Protein AF-A0A973T9Z3-F1 (afdb_monomer)

pLDDT: mean 93.81, std 9.01, range [49.72, 98.75]

Sequence (76 aa):
SVLRRVQDALAEEIGLMLDEGVVAGPEDIDLCMILGAGWPLFLGGITPYLDRTGASERVNGRRFLAPGVASRPAEG

Secondary structure (DSSP, 8-state):
-HHHHHHHHHHHHHHHHHHTTSSSSHHHHHHHHHHTS---GGGT-HHHHHHHHTHHHHHHSS-SS-TTSSPPPP--

Structure (mmCIF, N/CA/C/O backbone):
data_AF-A0A973T9Z3-F1
#
_entry.id   AF-A0A973T9Z3-F1
#
loop_
_atom_site.group_PDB
_atom_site.id
_atom_site.type_symbol
_atom_site.label_atom_id
_atom_site.label_alt_id
_atom_site.label_comp_id
_atom_site.label_asym_id
_atom_site.label_entity_id
_atom_site.label_seq_id
_atom_site.pdbx_PDB_ins_code
_atom_site.Cartn_x
_atom_site.Cartn_y
_atom_site.Cartn_z
_atom_site.occupancy
_atom_site.B_iso_or_equiv
_atom_site.auth_seq_id
_atom_site.auth_comp_id
_atom_site.auth_asym_id
_atom_site.auth_atom_id
_atom_site.pdbx_PDB_model_num
ATOM 1 N N . SER A 1 1 ? -7.332 7.944 14.480 1.00 95.38 1 SER A N 1
ATOM 2 C CA . SER A 1 1 ? -5.974 8.496 14.679 1.00 95.38 1 SER A CA 1
ATOM 3 C C . SER A 1 1 ? -5.452 9.029 13.353 1.00 95.38 1 SER A C 1
ATOM 5 O O . SER A 1 1 ? -6.013 8.675 12.320 1.00 95.38 1 SER A O 1
ATOM 7 N N . VAL A 1 2 ? -4.397 9.854 13.369 1.00 97.81 2 VAL A N 1
ATOM 8 C CA . VAL A 1 2 ? -3.716 10.297 12.136 1.00 97.81 2 VAL A CA 1
ATOM 9 C C . VAL A 1 2 ? -3.242 9.091 11.324 1.00 97.81 2 VAL A C 1
ATOM 11 O O . VAL A 1 2 ? -3.567 8.998 10.150 1.00 97.81 2 VAL A O 1
ATOM 14 N N . LEU A 1 3 ? -2.602 8.113 11.976 1.00 97.88 3 LEU A N 1
ATOM 15 C CA . LEU A 1 3 ? -2.138 6.886 11.324 1.00 97.88 3 LEU A CA 1
ATOM 16 C C . LEU A 1 3 ? -3.245 6.172 10.537 1.00 97.88 3 LEU A C 1
ATOM 18 O O . LEU A 1 3 ? -3.039 5.836 9.380 1.00 97.88 3 LEU A O 1
ATOM 22 N N . ARG A 1 4 ? -4.424 5.977 11.142 1.00 98.06 4 ARG A N 1
ATOM 23 C CA . ARG A 1 4 ? -5.538 5.298 10.465 1.00 98.06 4 ARG A CA 1
ATOM 24 C C . ARG A 1 4 ? -5.995 6.053 9.218 1.00 98.06 4 ARG A C 1
ATOM 26 O O . ARG A 1 4 ? -6.198 5.435 8.189 1.00 98.06 4 ARG A O 1
ATOM 33 N N . ARG A 1 5 ? -6.115 7.382 9.303 1.00 98.38 5 ARG A N 1
ATOM 34 C CA . ARG A 1 5 ? -6.504 8.209 8.149 1.00 98.38 5 ARG A CA 1
ATOM 35 C C . ARG A 1 5 ? -5.487 8.107 7.015 1.00 98.38 5 ARG A C 1
ATOM 37 O O . ARG A 1 5 ? -5.885 8.013 5.868 1.00 98.38 5 ARG A O 1
ATOM 44 N N . VAL A 1 6 ? -4.195 8.091 7.348 1.00 98.38 6 VAL A N 1
ATOM 45 C CA . VAL A 1 6 ? -3.120 7.925 6.359 1.00 98.38 6 VAL A CA 1
ATOM 46 C C . VAL A 1 6 ? -3.168 6.536 5.722 1.00 98.38 6 VAL A C 1
ATOM 48 O O . VAL A 1 6 ? -3.072 6.428 4.510 1.00 98.38 6 VAL A O 1
ATOM 51 N N . GLN A 1 7 ? -3.354 5.478 6.514 1.00 98.56 7 GLN A N 1
ATOM 52 C CA . GLN A 1 7 ? -3.497 4.114 5.992 1.00 98.56 7 GLN A CA 1
ATOM 53 C C . GLN A 1 7 ? -4.689 3.982 5.046 1.00 98.56 7 GLN A C 1
ATOM 55 O O . GLN A 1 7 ? -4.550 3.394 3.980 1.00 98.56 7 GLN A O 1
ATOM 60 N N . ASP A 1 8 ? -5.841 4.515 5.454 1.00 98.69 8 ASP A N 1
ATOM 61 C CA . ASP A 1 8 ? -7.068 4.401 4.678 1.00 98.69 8 ASP A CA 1
ATOM 62 C C . ASP A 1 8 ? -6.939 5.208 3.360 1.00 98.69 8 ASP A C 1
ATOM 64 O O . ASP A 1 8 ? -7.218 4.664 2.299 1.00 98.69 8 ASP A O 1
ATOM 68 N N . ALA A 1 9 ? -6.387 6.430 3.394 1.00 98.62 9 ALA A N 1
ATOM 69 C CA . ALA A 1 9 ? -6.146 7.237 2.187 1.00 98.62 9 ALA A CA 1
ATOM 70 C C . ALA A 1 9 ? -5.118 6.609 1.227 1.00 98.62 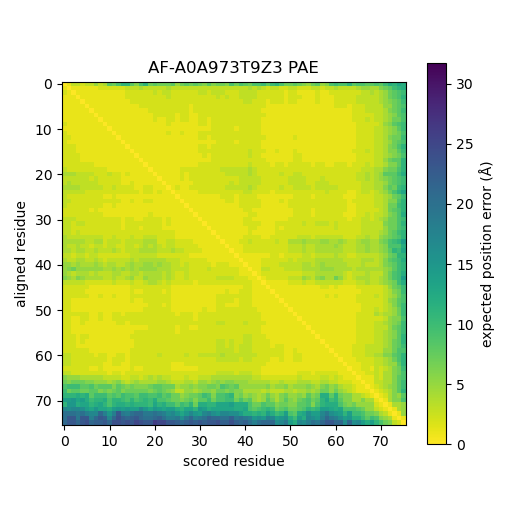9 ALA A C 1
ATOM 72 O O . ALA A 1 9 ? -5.299 6.630 0.017 1.00 98.62 9 ALA A O 1
ATOM 73 N N . LEU A 1 10 ? -4.040 6.014 1.749 1.00 98.44 10 LEU A N 1
ATOM 74 C CA . LEU A 1 10 ? -3.074 5.298 0.909 1.00 98.44 10 LEU A CA 1
ATOM 75 C C . LEU A 1 10 ? -3.702 4.063 0.257 1.00 98.44 10 LEU A C 1
ATOM 77 O O . LEU A 1 10 ? -3.390 3.756 -0.888 1.00 98.44 10 LEU A O 1
ATOM 81 N N . ALA A 1 11 ? -4.569 3.346 0.977 1.00 98.75 11 ALA A N 1
ATOM 82 C CA . ALA A 1 11 ? -5.273 2.200 0.417 1.00 98.75 11 ALA A CA 1
ATOM 83 C C . ALA A 1 11 ? -6.241 2.617 -0.701 1.00 98.75 11 ALA A C 1
ATOM 85 O O . ALA A 1 11 ? -6.293 1.928 -1.718 1.00 98.75 11 ALA A O 1
ATOM 86 N N . GLU A 1 12 ? -6.947 3.735 -0.527 1.00 98.75 12 GLU A N 1
ATOM 87 C CA . GLU A 1 12 ? -7.838 4.315 -1.539 1.00 98.75 12 GLU A CA 1
ATOM 88 C C . GLU A 1 12 ? -7.068 4.639 -2.823 1.00 98.75 12 GLU A C 1
ATOM 90 O O . GLU A 1 12 ? -7.358 4.071 -3.874 1.00 98.75 12 GLU A O 1
ATOM 95 N N . GLU A 1 13 ? -6.002 5.435 -2.720 1.00 98.62 13 GLU A N 1
ATOM 96 C CA . GLU A 1 13 ? -5.250 5.898 -3.892 1.00 98.62 13 GLU A CA 1
ATOM 97 C C . GLU A 1 13 ? -4.545 4.768 -4.635 1.00 98.62 13 GLU A C 1
ATOM 99 O O . GLU A 1 13 ? -4.551 4.731 -5.864 1.00 98.62 13 GLU A O 1
ATOM 104 N N . ILE A 1 14 ? -3.987 3.797 -3.910 1.00 98.56 14 ILE A N 1
ATOM 105 C CA . ILE A 1 14 ? -3.409 2.604 -4.537 1.00 98.56 14 ILE A CA 1
ATOM 106 C C . ILE A 1 14 ? -4.503 1.783 -5.235 1.00 98.56 14 ILE A C 1
ATOM 108 O O . ILE A 1 14 ? -4.271 1.260 -6.324 1.00 98.56 14 ILE A O 1
ATOM 112 N N . GLY A 1 15 ? -5.694 1.680 -4.635 1.00 98.44 15 GLY A N 1
ATOM 113 C CA . GLY A 1 15 ? -6.855 1.030 -5.244 1.00 98.44 15 GLY A CA 1
ATOM 114 C C . GLY A 1 15 ? -7.266 1.697 -6.556 1.00 98.44 15 GLY A C 1
ATOM 115 O O . GLY A 1 15 ? -7.379 1.010 -7.568 1.00 98.44 15 GLY A O 1
ATOM 116 N N . LEU A 1 16 ? -7.390 3.027 -6.564 1.00 98.62 16 LEU A N 1
ATOM 117 C CA . LEU A 1 16 ? -7.716 3.801 -7.764 1.00 98.62 16 LEU A CA 1
ATOM 118 C C . LEU A 1 16 ? -6.655 3.640 -8.856 1.00 98.62 16 LEU A C 1
ATOM 120 O O . LEU A 1 16 ? -7.000 3.370 -10.001 1.00 98.62 16 LEU A O 1
ATOM 124 N N . MET A 1 17 ? -5.365 3.712 -8.514 1.00 98.50 17 MET A N 1
ATOM 125 C CA . MET A 1 17 ? -4.284 3.505 -9.488 1.00 98.50 17 MET A CA 1
ATOM 126 C C . MET A 1 17 ? -4.337 2.119 -10.146 1.00 98.50 17 MET A C 1
ATOM 128 O O . MET A 1 17 ? -4.011 1.989 -11.327 1.00 98.50 17 MET A O 1
ATOM 132 N N . LEU A 1 18 ? -4.734 1.088 -9.395 1.00 98.38 18 LEU A N 1
ATOM 133 C CA . LEU A 1 18 ? -4.916 -0.267 -9.918 1.00 98.38 18 LEU A CA 1
ATOM 134 C C . LEU A 1 18 ? -6.166 -0.371 -10.797 1.00 98.38 18 LEU A C 1
ATOM 136 O O . LEU A 1 18 ? -6.101 -0.944 -11.882 1.00 98.38 18 LEU A O 1
ATOM 140 N N . ASP A 1 19 ? -7.290 0.184 -10.346 1.00 98.12 19 ASP A N 1
ATOM 141 C CA . ASP A 1 19 ? -8.564 0.120 -11.068 1.00 98.12 19 ASP A CA 1
ATOM 142 C C . ASP A 1 19 ? -8.521 0.930 -12.378 1.00 98.12 19 ASP A C 1
ATOM 144 O O . ASP A 1 19 ? -9.098 0.520 -13.386 1.00 98.12 19 ASP A O 1
ATOM 148 N N . GLU A 1 20 ? -7.785 2.042 -12.395 1.00 98.31 20 GLU A N 1
ATOM 149 C CA . GLU A 1 20 ? -7.534 2.865 -13.583 1.00 98.31 20 GLU A CA 1
ATOM 150 C C . GLU A 1 20 ? -6.429 2.297 -14.492 1.00 98.31 20 GLU A C 1
ATOM 152 O O . GLU A 1 20 ? -6.238 2.779 -15.610 1.00 98.31 20 GLU A O 1
ATOM 157 N N . GLY A 1 21 ? -5.695 1.271 -14.042 1.00 97.62 21 GLY A N 1
ATOM 158 C CA . GLY A 1 21 ? -4.589 0.669 -14.791 1.00 97.62 21 GLY A CA 1
ATOM 159 C C . GLY A 1 21 ? -3.363 1.579 -14.937 1.00 97.62 21 GLY A C 1
ATOM 160 O O . GLY A 1 21 ? -2.5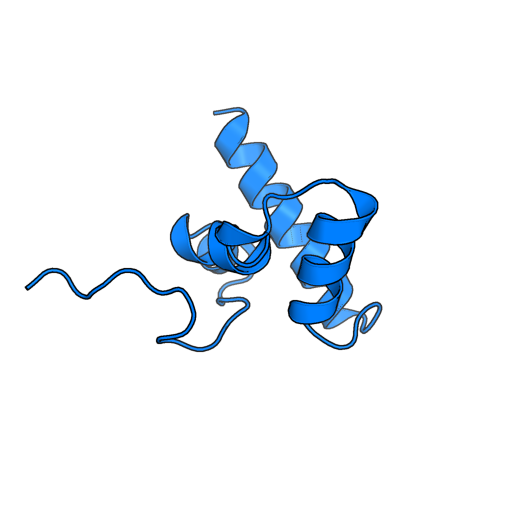80 1.410 -15.872 1.00 97.62 21 GLY A O 1
ATOM 161 N N . VAL A 1 22 ? -3.186 2.547 -14.030 1.00 98.19 22 VAL A N 1
ATOM 162 C CA . VAL A 1 22 ? -1.989 3.411 -13.957 1.00 98.19 22 VAL A CA 1
ATOM 163 C C . VAL A 1 22 ? -0.738 2.584 -13.646 1.00 98.19 22 VAL A C 1
ATOM 165 O O . VAL A 1 22 ? 0.362 2.913 -14.091 1.00 98.19 22 VAL A O 1
ATOM 168 N N . VAL A 1 23 ? -0.917 1.492 -12.906 1.00 97.25 23 VAL A N 1
ATOM 169 C CA . VAL A 1 23 ? 0.091 0.462 -12.634 1.00 97.25 23 VAL A CA 1
ATOM 170 C C . VAL A 1 23 ? -0.438 -0.904 -13.061 1.00 97.25 23 VAL A C 1
ATOM 172 O O . VAL A 1 23 ? -1.650 -1.119 -13.089 1.00 97.25 23 VAL A O 1
ATOM 175 N N . ALA A 1 24 ? 0.456 -1.839 -13.388 1.00 96.69 24 ALA A N 1
ATOM 176 C CA . ALA A 1 24 ? 0.055 -3.181 -13.803 1.00 96.69 24 ALA A CA 1
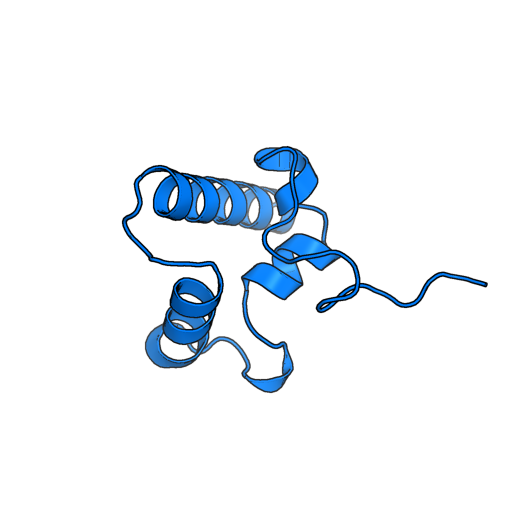ATOM 177 C C . ALA A 1 24 ? -0.327 -4.065 -12.606 1.00 96.69 24 ALA A C 1
ATOM 179 O O . ALA A 1 24 ? -1.147 -4.973 -12.753 1.00 96.69 24 ALA A O 1
ATOM 180 N N . GLY A 1 25 ? 0.239 -3.798 -11.426 1.00 97.06 25 GLY A N 1
ATOM 181 C CA . GLY A 1 25 ? -0.081 -4.532 -10.206 1.00 97.06 25 GLY A CA 1
ATOM 182 C C . GLY A 1 25 ? 0.440 -3.885 -8.918 1.00 97.06 25 GLY A C 1
ATOM 183 O O . GLY A 1 25 ? 1.160 -2.882 -8.966 1.00 97.06 25 GLY A O 1
ATOM 184 N N . PRO A 1 26 ? 0.079 -4.447 -7.747 1.00 97.31 26 PRO A N 1
ATOM 185 C CA . PRO A 1 26 ? 0.556 -3.986 -6.440 1.00 97.31 26 PRO A CA 1
ATOM 186 C C . PRO A 1 26 ? 2.087 -3.938 -6.331 1.00 97.31 26 PRO A C 1
ATOM 188 O O . PRO A 1 26 ? 2.636 -3.059 -5.666 1.00 97.31 26 PRO A O 1
ATOM 191 N N . GLU A 1 27 ? 2.785 -4.841 -7.022 1.00 96.38 27 GLU A N 1
ATOM 192 C CA . GLU A 1 27 ? 4.243 -4.946 -7.008 1.00 96.38 27 GLU A CA 1
ATOM 193 C C . GLU A 1 27 ? 4.924 -3.702 -7.595 1.00 96.38 27 GLU A C 1
ATOM 195 O O . GLU A 1 27 ? 5.989 -3.307 -7.118 1.00 96.38 27 GLU A O 1
ATOM 200 N N . ASP A 1 28 ? 4.301 -3.045 -8.579 1.00 97.75 28 ASP A N 1
ATOM 201 C CA . ASP A 1 28 ? 4.819 -1.803 -9.167 1.00 97.75 28 ASP A CA 1
ATOM 202 C C . ASP A 1 28 ? 4.793 -0.658 -8.145 1.00 97.75 28 ASP A C 1
ATOM 204 O O . ASP A 1 28 ? 5.743 0.124 -8.038 1.00 97.75 28 ASP A O 1
ATOM 208 N N . ILE A 1 29 ? 3.720 -0.584 -7.349 1.00 98.19 29 ILE A N 1
ATOM 209 C CA . ILE A 1 29 ? 3.579 0.381 -6.251 1.00 98.19 29 ILE A CA 1
ATOM 210 C C . ILE A 1 29 ? 4.623 0.097 -5.176 1.00 98.19 29 ILE A C 1
ATOM 212 O O . ILE A 1 29 ? 5.311 1.012 -4.722 1.00 98.19 29 ILE A O 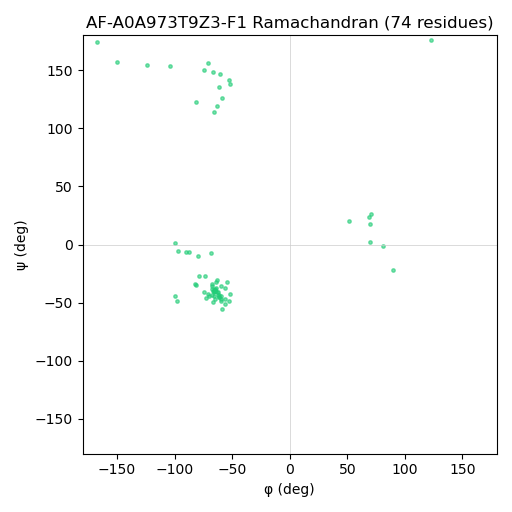1
ATOM 216 N N . ASP A 1 30 ? 4.772 -1.165 -4.778 1.00 97.50 30 ASP A N 1
ATOM 217 C CA . ASP A 1 30 ? 5.731 -1.562 -3.751 1.00 97.50 30 ASP A CA 1
ATOM 218 C C . ASP A 1 30 ? 7.170 -1.260 -4.167 1.00 97.50 30 ASP A C 1
ATOM 220 O O . ASP A 1 30 ? 7.934 -0.689 -3.383 1.00 97.50 30 ASP A O 1
ATOM 224 N N . LEU A 1 31 ? 7.524 -1.562 -5.417 1.00 96.88 31 LEU A N 1
ATOM 225 C CA . LEU A 1 31 ? 8.827 -1.236 -5.980 1.00 96.88 31 LE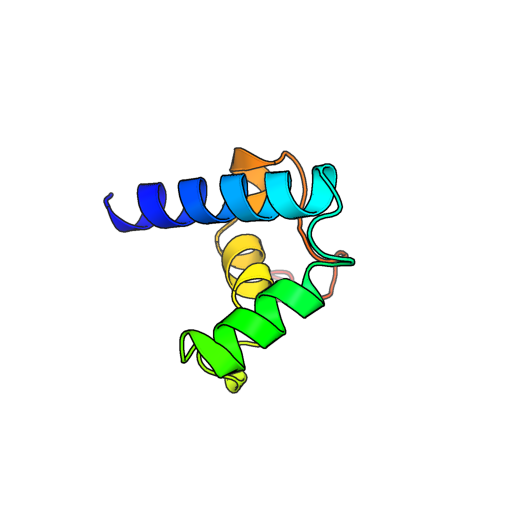U A CA 1
ATOM 226 C C . LEU A 1 31 ? 9.062 0.280 -6.004 1.00 96.88 31 LEU A C 1
ATOM 228 O O . LEU A 1 31 ? 10.126 0.738 -5.581 1.00 96.88 31 LEU A O 1
ATOM 232 N N . CYS A 1 32 ? 8.069 1.063 -6.437 1.00 96.69 32 CYS A N 1
ATOM 233 C CA . CYS A 1 32 ? 8.133 2.525 -6.435 1.00 96.69 32 CYS A CA 1
ATOM 234 C C . CYS A 1 32 ? 8.340 3.084 -5.020 1.00 96.69 32 CYS A C 1
ATOM 236 O O . CYS A 1 32 ? 9.197 3.941 -4.802 1.00 96.69 32 CYS A O 1
ATOM 238 N N . MET A 1 33 ? 7.622 2.561 -4.026 1.00 97.69 33 MET A N 1
ATOM 239 C CA . MET A 1 33 ? 7.756 3.011 -2.643 1.00 97.69 33 MET A CA 1
ATOM 240 C C . MET A 1 33 ? 9.114 2.645 -2.041 1.00 97.69 33 MET A C 1
ATOM 242 O O . MET A 1 33 ? 9.696 3.451 -1.314 1.00 97.69 33 MET A O 1
ATOM 246 N N . ILE A 1 34 ? 9.649 1.466 -2.358 1.00 96.50 34 ILE A N 1
ATOM 247 C CA . ILE A 1 34 ? 10.975 1.034 -1.897 1.00 96.50 34 ILE A CA 1
ATOM 248 C C . ILE A 1 34 ? 12.074 1.896 -2.526 1.00 96.50 34 ILE A C 1
ATOM 250 O O . ILE A 1 34 ? 12.940 2.403 -1.813 1.00 96.50 34 ILE A O 1
ATOM 254 N N . LEU A 1 35 ? 12.042 2.084 -3.847 1.00 96.81 35 LEU A N 1
ATOM 255 C CA . LEU A 1 35 ? 13.114 2.765 -4.578 1.00 96.81 35 LEU A CA 1
ATOM 256 C C . LEU A 1 35 ? 13.007 4.296 -4.540 1.00 96.81 35 LEU A C 1
ATOM 258 O O . LEU A 1 35 ? 14.031 4.974 -4.539 1.00 96.81 35 LEU A O 1
ATOM 262 N N . GLY A 1 36 ? 11.791 4.841 -4.526 1.00 96.62 36 GLY A N 1
ATOM 263 C CA . GLY A 1 36 ? 11.527 6.279 -4.599 1.00 96.62 36 GLY A CA 1
ATOM 264 C C . GLY A 1 36 ? 11.233 6.924 -3.247 1.00 96.62 36 GLY A C 1
ATOM 265 O O . GLY A 1 36 ? 11.769 7.986 -2.944 1.00 96.62 36 GLY A O 1
ATOM 266 N N . ALA A 1 37 ? 10.405 6.282 -2.417 1.00 95.00 37 ALA A N 1
ATOM 267 C CA . ALA A 1 37 ? 9.953 6.838 -1.136 1.00 95.00 37 ALA A CA 1
ATOM 268 C C . ALA A 1 37 ? 10.724 6.303 0.088 1.00 95.00 37 ALA A C 1
ATOM 270 O O . ALA A 1 37 ? 10.423 6.682 1.220 1.00 95.00 37 ALA A O 1
ATOM 271 N N . GLY A 1 38 ? 11.715 5.430 -0.121 1.00 95.31 38 GLY A N 1
ATOM 272 C CA . GLY A 1 38 ? 12.553 4.877 0.944 1.00 95.31 38 GLY A CA 1
ATOM 273 C C . GLY A 1 38 ? 11.826 3.897 1.868 1.00 95.31 38 GLY A C 1
ATOM 274 O O . GLY A 1 38 ? 12.211 3.748 3.030 1.00 95.31 38 GLY A O 1
ATOM 275 N N . TRP A 1 39 ? 10.769 3.236 1.388 1.00 96.38 39 TRP A N 1
ATOM 276 C CA . TRP A 1 39 ? 10.081 2.213 2.171 1.00 96.38 39 TRP A CA 1
ATOM 277 C C . TRP A 1 39 ? 11.032 1.046 2.504 1.00 96.38 39 TRP A C 1
ATOM 279 O O . TRP A 1 39 ? 11.755 0.579 1.618 1.00 96.38 39 TRP A O 1
ATOM 289 N N . PRO A 1 40 ? 11.054 0.525 3.749 1.00 94.06 40 PRO A N 1
ATOM 290 C CA . PRO A 1 40 ? 12.008 -0.515 4.122 1.00 94.06 40 PRO A CA 1
ATOM 291 C C . PRO A 1 40 ? 11.808 -1.816 3.331 1.00 94.06 40 PRO A C 1
ATOM 293 O O . PRO A 1 40 ? 10.776 -2.479 3.456 1.00 94.06 40 PRO A O 1
ATOM 296 N N . LEU A 1 41 ? 12.835 -2.225 2.577 1.00 91.75 41 LEU A N 1
ATOM 297 C CA . LEU A 1 41 ? 12.819 -3.423 1.723 1.00 91.75 41 LEU A CA 1
ATOM 298 C C . LEU A 1 41 ? 12.377 -4.690 2.476 1.00 91.75 41 LEU A C 1
ATOM 300 O O . LEU A 1 41 ? 11.570 -5.467 1.975 1.00 91.75 41 LEU A O 1
ATOM 304 N N . PHE A 1 42 ? 12.858 -4.882 3.707 1.00 89.12 42 PHE A N 1
ATOM 305 C CA . PHE A 1 42 ? 12.565 -6.072 4.517 1.00 89.12 42 PHE A CA 1
ATOM 306 C C . PHE A 1 42 ? 11.099 -6.175 4.979 1.00 89.12 42 PHE A C 1
ATOM 308 O O . PHE A 1 42 ? 10.712 -7.194 5.546 1.00 89.12 42 PHE A O 1
ATOM 315 N N . LEU A 1 43 ? 10.276 -5.144 4.754 1.00 89.94 43 LEU A N 1
ATOM 316 C CA . LEU A 1 43 ? 8.833 -5.183 5.020 1.00 89.94 43 LEU A CA 1
ATOM 317 C C . LEU A 1 43 ? 8.006 -5.657 3.814 1.00 89.94 43 LEU A C 1
ATOM 319 O O . LEU A 1 43 ? 6.795 -5.854 3.965 1.00 89.94 43 LEU A O 1
ATOM 323 N N . GLY A 1 44 ? 8.652 -5.848 2.657 1.00 89.94 44 GLY A N 1
ATOM 324 C CA . GLY A 1 44 ? 8.063 -6.389 1.430 1.00 89.94 44 GLY A CA 1
ATOM 325 C C . GLY A 1 44 ? 7.272 -5.392 0.581 1.00 89.94 44 GLY A C 1
ATOM 326 O O . GLY A 1 44 ? 6.771 -5.788 -0.459 1.00 89.94 44 GLY A O 1
ATOM 327 N N . GLY A 1 45 ? 7.146 -4.134 1.017 1.00 95.44 45 GLY A N 1
ATOM 328 C CA . GLY A 1 45 ? 6.342 -3.108 0.345 1.00 95.44 45 GLY A CA 1
ATOM 329 C C . GLY A 1 45 ? 5.262 -2.494 1.237 1.00 95.44 45 GLY A C 1
ATOM 330 O O . GLY A 1 45 ? 5.080 -2.896 2.396 1.00 95.44 45 GLY A O 1
ATOM 331 N N . ILE A 1 46 ? 4.554 -1.501 0.703 1.00 97.56 46 ILE A N 1
ATOM 332 C CA . ILE A 1 46 ? 3.445 -0.831 1.379 1.00 97.56 46 ILE A CA 1
ATOM 333 C C . ILE A 1 46 ? 2.142 -1.627 1.268 1.00 97.56 46 ILE A C 1
ATOM 335 O O . ILE A 1 46 ? 1.382 -1.670 2.238 1.00 97.56 46 ILE A O 1
ATOM 339 N N . THR A 1 47 ? 1.896 -2.324 0.156 1.00 97.75 47 THR A N 1
ATOM 340 C CA . THR A 1 47 ? 0.669 -3.109 -0.032 1.00 97.75 47 THR A CA 1
ATOM 341 C C . THR A 1 47 ? 0.574 -4.292 0.949 1.00 97.75 47 THR A C 1
ATOM 343 O O . THR A 1 47 ? -0.466 -4.407 1.609 1.00 97.75 47 THR A O 1
ATOM 346 N N . PRO A 1 48 ? 1.660 -5.049 1.256 1.00 96.31 48 PRO A N 1
ATOM 347 C CA . PRO A 1 48 ? 1.676 -5.998 2.373 1.00 96.31 48 PRO A CA 1
ATOM 348 C C . PRO A 1 48 ? 1.333 -5.376 3.731 1.00 96.31 48 PRO A C 1
ATOM 350 O O . PRO A 1 48 ? 0.712 -6.006 4.590 1.00 96.31 48 PRO A O 1
ATOM 353 N N . TYR A 1 49 ? 1.791 -4.148 3.978 1.00 96.25 49 TYR A N 1
ATOM 354 C CA . TYR A 1 49 ? 1.539 -3.451 5.235 1.00 96.25 49 TYR A CA 1
ATOM 355 C C . TYR A 1 49 ? 0.067 -3.041 5.364 1.00 96.25 49 TYR A C 1
ATOM 357 O O . TYR A 1 49 ? -0.544 -3.262 6.416 1.00 96.25 49 TYR A O 1
ATOM 3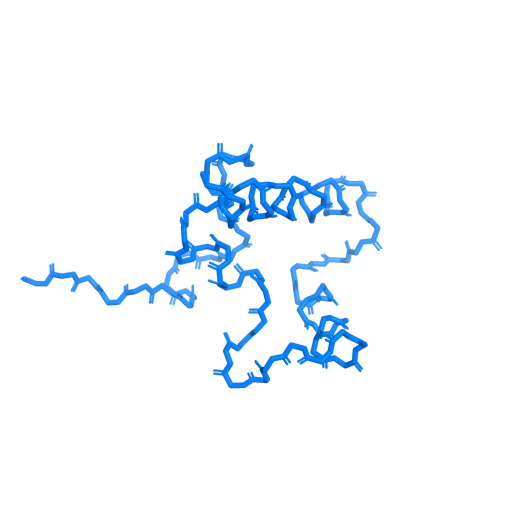65 N N . LEU A 1 50 ? -0.524 -2.499 4.299 1.00 97.44 50 LEU A N 1
ATOM 366 C CA . LEU A 1 50 ? -1.938 -2.124 4.272 1.00 97.44 50 LEU A CA 1
ATOM 367 C C . LEU A 1 50 ? -2.844 -3.355 4.422 1.00 97.44 50 LEU A C 1
ATOM 369 O O . LEU A 1 50 ? -3.798 -3.312 5.201 1.00 97.44 50 LEU A O 1
ATOM 373 N N . ASP A 1 51 ? -2.465 -4.485 3.824 1.00 97.19 51 ASP A N 1
ATOM 374 C CA . ASP A 1 51 ? -3.127 -5.781 4.011 1.00 97.19 51 ASP A CA 1
ATOM 375 C C . ASP A 1 51 ? -3.038 -6.305 5.456 1.00 97.19 51 ASP A C 1
ATOM 377 O O . ASP A 1 51 ? -4.013 -6.823 6.004 1.00 97.19 51 ASP A O 1
ATOM 381 N N . ARG A 1 52 ? -1.891 -6.165 6.135 1.00 94.81 52 ARG A N 1
ATOM 382 C CA . ARG A 1 52 ? -1.738 -6.593 7.545 1.00 94.81 52 ARG A CA 1
ATOM 383 C C . ARG A 1 52 ? -2.442 -5.681 8.545 1.00 94.81 52 ARG A C 1
ATOM 385 O O . ARG A 1 52 ? -2.766 -6.117 9.650 1.00 94.81 52 ARG A O 1
ATOM 392 N N . THR A 1 53 ? -2.622 -4.410 8.205 1.00 95.81 53 THR A N 1
ATOM 393 C CA . THR A 1 53 ? -3.344 -3.433 9.040 1.00 95.81 53 THR A CA 1
ATOM 394 C C . THR A 1 53 ? -4.852 -3.433 8.769 1.00 95.81 53 THR A C 1
ATOM 396 O O . THR A 1 53 ? -5.609 -2.760 9.478 1.00 95.81 53 THR A O 1
ATOM 399 N N . GLY A 1 54 ? -5.291 -4.192 7.759 1.00 96.69 54 GLY A N 1
ATOM 400 C CA . GLY A 1 54 ? -6.677 -4.294 7.309 1.00 96.69 54 GLY A CA 1
ATOM 401 C C . GLY A 1 54 ? -7.190 -3.027 6.624 1.00 96.69 54 GLY A C 1
ATOM 402 O O . GLY A 1 54 ? -8.396 -2.819 6.581 1.00 96.69 54 GLY A O 1
ATOM 403 N N . ALA A 1 55 ? -6.308 -2.127 6.179 1.00 98.31 55 ALA A N 1
ATOM 404 C CA . ALA A 1 55 ? -6.719 -0.898 5.499 1.00 98.31 55 ALA A CA 1
ATOM 405 C C . ALA A 1 55 ? -7.272 -1.196 4.101 1.00 98.31 55 ALA A C 1
ATOM 407 O O . ALA A 1 55 ? -8.329 -0.685 3.749 1.00 98.31 55 ALA A O 1
ATOM 408 N N . SER A 1 56 ? -6.619 -2.097 3.362 1.00 97.88 56 SER A N 1
ATOM 409 C CA . SER A 1 56 ? -7.072 -2.546 2.040 1.00 97.88 56 SER A CA 1
ATOM 410 C C . SER A 1 56 ? -8.494 -3.107 2.082 1.00 97.88 56 SER A C 1
ATOM 412 O O . SER A 1 56 ? -9.370 -2.634 1.368 1.00 97.88 56 SER A O 1
ATOM 414 N N . GLU A 1 57 ? -8.768 -4.032 3.001 1.00 97.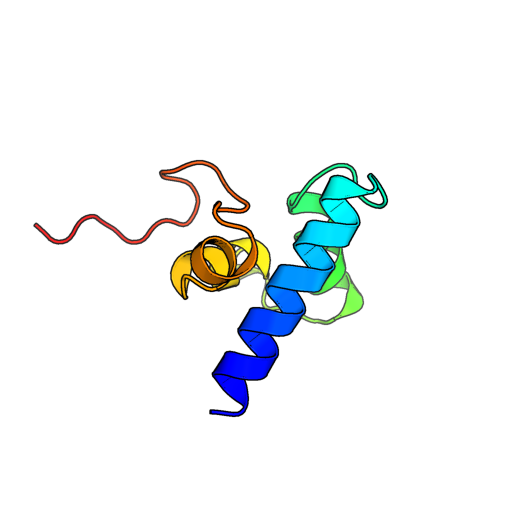62 57 GLU A N 1
ATOM 415 C CA . GLU A 1 57 ? -10.098 -4.630 3.170 1.00 97.62 57 GLU A CA 1
ATOM 416 C C . GLU A 1 57 ? -11.147 -3.604 3.617 1.00 97.62 57 GLU A C 1
ATOM 418 O O . GLU A 1 57 ? -12.278 -3.636 3.140 1.00 97.62 57 GLU A O 1
ATOM 423 N N . ARG A 1 58 ? -10.790 -2.677 4.517 1.00 98.06 58 ARG A N 1
ATOM 424 C CA . ARG A 1 58 ? -11.727 -1.647 4.996 1.00 98.06 58 ARG A CA 1
ATOM 425 C C . ARG A 1 58 ? -12.124 -0.637 3.927 1.00 98.06 58 ARG A C 1
ATOM 427 O O . ARG A 1 58 ? -13.248 -0.150 3.989 1.00 98.06 58 ARG A O 1
ATOM 434 N N . VAL A 1 59 ? -11.203 -0.277 3.036 1.00 98.56 59 VAL A N 1
ATOM 435 C CA . VAL A 1 59 ? -11.393 0.808 2.062 1.00 98.56 59 VAL A CA 1
ATOM 436 C C . VAL A 1 59 ? -11.810 0.260 0.704 1.00 98.56 59 VAL A C 1
ATOM 438 O O . VAL A 1 59 ? -12.816 0.690 0.153 1.00 98.56 59 VAL A O 1
ATOM 441 N N . ASN A 1 60 ? -11.104 -0.756 0.211 1.00 97.69 60 ASN A N 1
ATOM 442 C CA . ASN A 1 60 ? -11.300 -1.302 -1.133 1.00 97.69 60 ASN A CA 1
ATOM 443 C C . ASN A 1 60 ? -12.203 -2.545 -1.136 1.00 97.69 60 ASN A C 1
ATOM 445 O O . ASN A 1 60 ? -12.488 -3.103 -2.193 1.00 97.69 60 ASN A O 1
ATOM 449 N N . GLY A 1 61 ? -12.605 -3.049 0.038 1.00 97.50 61 GLY A N 1
ATOM 450 C CA . GLY A 1 61 ? -13.390 -4.282 0.170 1.00 97.50 61 GLY A CA 1
ATOM 451 C C . GLY A 1 61 ? -12.615 -5.563 -0.166 1.00 97.50 61 GLY A C 1
ATOM 452 O O . GLY A 1 61 ? -13.184 -6.654 -0.134 1.00 97.50 61 GLY A O 1
ATOM 453 N N . ARG A 1 62 ? -11.320 -5.450 -0.486 1.00 96.62 62 ARG A N 1
ATOM 454 C CA . ARG A 1 62 ? -10.434 -6.558 -0.855 1.00 96.62 62 ARG A CA 1
ATOM 455 C C . ARG A 1 62 ? -8.993 -6.271 -0.450 1.00 96.62 62 ARG A C 1
ATOM 457 O O . ARG A 1 62 ? -8.594 -5.118 -0.311 1.00 96.62 62 ARG A O 1
ATOM 464 N N . ARG A 1 63 ? -8.209 -7.337 -0.299 1.00 97.19 63 ARG A N 1
ATOM 465 C CA . ARG A 1 63 ? -6.749 -7.252 -0.180 1.00 97.19 63 ARG A CA 1
ATOM 466 C C . ARG A 1 63 ? -6.116 -6.863 -1.509 1.00 97.19 63 ARG A C 1
ATOM 468 O O . ARG A 1 63 ? -6.689 -7.140 -2.564 1.00 97.19 63 ARG A O 1
ATOM 475 N N . PHE A 1 64 ? -4.924 -6.281 -1.442 1.00 97.38 64 PHE A N 1
ATOM 476 C CA . PHE A 1 64 ? -4.083 -6.116 -2.626 1.00 97.38 64 PHE A CA 1
ATOM 477 C C . PHE A 1 64 ? -3.458 -7.447 -3.039 1.00 97.38 64 PHE A C 1
ATOM 479 O O . PHE A 1 64 ? -3.424 -7.771 -4.223 1.00 97.38 64 PHE A O 1
ATOM 486 N N . LEU A 1 65 ? -3.006 -8.235 -2.061 1.00 96.06 65 LEU A N 1
ATOM 487 C CA . LEU A 1 65 ? -2.299 -9.487 -2.292 1.00 96.06 65 LEU A CA 1
ATOM 488 C C . LEU A 1 65 ? -3.197 -10.698 -2.034 1.00 96.06 65 LEU A C 1
ATOM 490 O O . LEU A 1 65 ? -4.134 -10.667 -1.2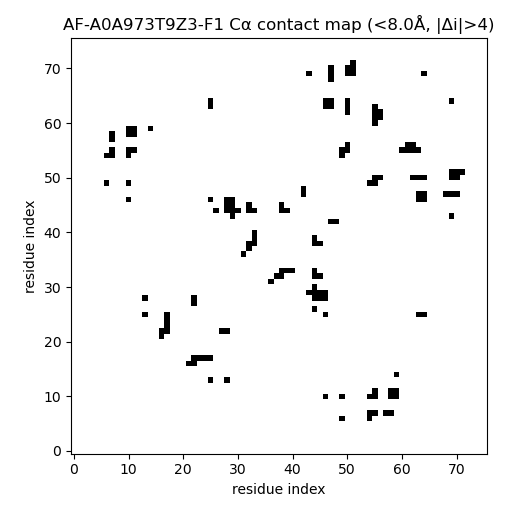30 1.00 96.06 65 LEU A O 1
ATOM 494 N N . ALA A 1 66 ? -2.878 -11.803 -2.707 1.00 92.69 66 ALA A N 1
ATOM 495 C CA . ALA A 1 66 ? -3.575 -13.064 -2.503 1.00 92.69 66 ALA A CA 1
ATOM 496 C C . ALA A 1 66 ? -3.443 -13.552 -1.042 1.00 92.69 66 ALA A C 1
ATOM 498 O O . ALA A 1 66 ? -2.393 -13.363 -0.415 1.00 92.69 66 ALA A O 1
ATOM 499 N N . PRO A 1 67 ? -4.466 -14.232 -0.489 1.00 85.88 67 PRO A N 1
ATOM 500 C CA . PRO A 1 67 ? -4.366 -14.863 0.824 1.00 85.88 67 PRO A CA 1
ATOM 501 C C . PRO A 1 67 ? -3.127 -15.762 0.938 1.00 85.88 67 PRO A C 1
ATOM 503 O O . PRO A 1 67 ? -2.794 -16.501 0.014 1.00 85.88 67 PRO A O 1
ATOM 506 N N . GLY A 1 68 ? -2.436 -15.696 2.076 1.00 83.75 68 GLY A N 1
ATOM 507 C CA . GLY A 1 68 ? -1.169 -16.401 2.303 1.00 83.75 68 GLY A CA 1
ATOM 508 C C . GLY A 1 68 ? 0.071 -15.601 1.892 1.00 83.75 68 GLY A C 1
ATOM 509 O O . GLY A 1 68 ? 1.138 -15.814 2.464 1.00 83.75 68 GLY A O 1
ATOM 510 N N . VAL A 1 69 ? -0.056 -14.608 1.006 1.00 86.44 69 VAL A N 1
ATOM 511 C CA . VAL A 1 69 ? 1.025 -13.654 0.727 1.00 86.44 69 VAL A CA 1
ATOM 512 C C . VAL A 1 69 ? 1.017 -12.583 1.809 1.00 86.44 69 VAL A C 1
ATOM 514 O O . VAL A 1 69 ? -0.003 -11.945 2.064 1.00 86.44 69 VAL A O 1
ATOM 517 N N . ALA A 1 70 ? 2.148 -12.433 2.505 1.00 81.00 70 ALA A N 1
ATOM 518 C CA . ALA A 1 70 ? 2.341 -11.449 3.573 1.00 81.00 70 ALA A CA 1
ATOM 519 C C . ALA A 1 70 ? 1.256 -11.436 4.676 1.00 81.00 70 ALA A C 1
ATOM 521 O O . ALA A 1 70 ? 1.101 -10.450 5.407 1.00 81.00 70 ALA A O 1
ATOM 522 N N . SER A 1 71 ? 0.516 -12.539 4.797 1.00 77.75 71 SER A N 1
ATOM 523 C CA . SER A 1 71 ? -0.528 -12.743 5.793 1.00 77.75 71 SER A CA 1
ATOM 524 C C . SER A 1 71 ? 0.108 -12.998 7.158 1.00 77.75 71 SER A C 1
ATOM 526 O O . SER A 1 71 ? 1.215 -13.533 7.246 1.00 77.75 71 SER A O 1
ATOM 528 N N . ARG A 1 72 ? -0.572 -12.615 8.245 1.00 72.06 72 ARG A N 1
ATOM 529 C CA . ARG A 1 72 ? -0.142 -13.076 9.572 1.00 72.06 72 ARG A CA 1
ATOM 530 C C . ARG A 1 72 ? -0.355 -14.594 9.666 1.00 72.06 72 ARG A C 1
ATOM 532 O O . ARG A 1 72 ? -1.297 -15.089 9.045 1.00 72.06 72 ARG A O 1
ATOM 539 N N . PRO A 1 73 ? 0.481 -15.325 10.426 1.00 70.06 73 PRO A N 1
ATOM 540 C CA . PRO A 1 73 ? 0.191 -16.714 10.762 1.00 70.06 73 PRO A CA 1
ATOM 541 C C . PRO A 1 73 ? -1.212 -16.819 11.363 1.00 70.06 73 PRO A C 1
ATOM 543 O O . PRO A 1 73 ? -1.617 -15.929 12.115 1.00 70.06 73 PRO A O 1
ATOM 546 N N . ALA A 1 74 ? -1.946 -17.881 11.028 1.00 67.25 74 ALA A N 1
ATOM 547 C CA . ALA A 1 74 ? -3.192 -18.182 11.718 1.00 67.25 74 ALA A CA 1
ATOM 548 C C . ALA A 1 74 ? -2.879 -18.364 13.210 1.00 67.25 74 ALA A C 1
ATOM 550 O O . ALA A 1 74 ? -1.970 -19.120 13.558 1.00 67.25 74 ALA A O 1
ATOM 551 N N . GLU A 1 75 ? -3.581 -17.631 14.073 1.00 63.25 75 GLU A N 1
ATOM 552 C CA . GLU A 1 75 ? -3.502 -17.852 15.515 1.00 63.25 75 GLU A CA 1
ATOM 553 C C . GLU A 1 75 ? -4.101 -19.240 15.784 1.00 63.25 75 GLU A C 1
ATOM 555 O O . GLU A 1 75 ? -5.258 -19.491 15.443 1.00 63.25 75 GLU A O 1
ATOM 560 N N . GLY A 1 76 ? -3.256 -20.164 16.249 1.00 49.72 76 G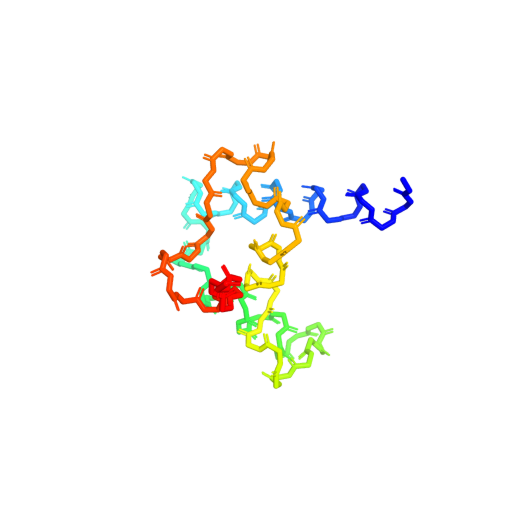LY A N 1
ATOM 561 C CA . GLY A 1 76 ? -3.645 -21.524 16.627 1.00 49.72 76 GLY A CA 1
ATOM 562 C C . GLY A 1 76 ? -4.292 -21.586 18.000 1.00 49.72 76 GLY A C 1
ATOM 563 O O . GLY A 1 76 ? -4.043 -20.666 18.812 1.00 49.72 76 GLY A O 1
#

Solvent-accessible surface area (backbone atoms only — not comparable to full-atom values): 4482 Å² total; per-residue (Å²): 106,72,68,57,54,50,45,36,52,51,33,43,55,54,46,48,36,50,76,73,56,79,39,96,47,66,66,55,56,20,51,45,35,36,76,73,72,66,43,61,68,94,62,74,29,59,56,42,48,34,44,67,71,45,22,19,41,72,60,69,73,40,58,78,62,60,89,80,56,69,52,76,79,81,87,127

Radius of gyration: 12.11 Å; Cα contacts (8 Å, |Δi|>4): 79; chains: 1; bounding box: 26×32×31 Å

Foldseek 3Di:
DVVLVVLLVVLQVLLVCCVVPVDVAPLVQQVCCVVPVVDDVVLVGSLLVSVAVCSNCVRVVDRRDDPPVSYDPDDD

Mean predicted aligned error: 3.33 Å